Protein AF-A0A352A447-F1 (afdb_mon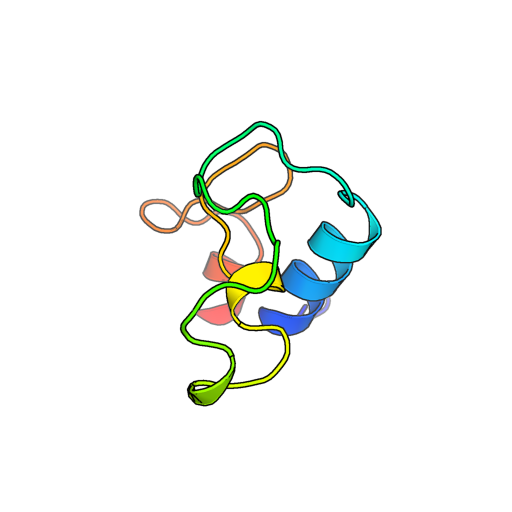omer_lite)

Structure (mmCIF, N/CA/C/O backbone):
data_AF-A0A352A447-F1
#
_entry.id   AF-A0A352A447-F1
#
loop_
_atom_site.group_PDB
_atom_site.id
_atom_site.type_symbol
_atom_site.label_atom_id
_atom_site.label_alt_id
_atom_site.label_comp_id
_atom_site.label_asym_id
_atom_site.label_entity_id
_atom_site.label_seq_id
_atom_site.pdbx_PDB_ins_code
_atom_site.Cartn_x
_atom_site.Cartn_y
_atom_site.Cartn_z
_atom_site.occupancy
_atom_site.B_iso_or_equiv
_atom_site.auth_seq_id
_atom_site.auth_comp_id
_atom_site.auth_asym_id
_atom_site.auth_atom_id
_atom_site.pdbx_PDB_model_num
ATOM 1 N N . MET A 1 1 ? -19.469 5.397 9.820 1.00 51.97 1 MET A N 1
ATOM 2 C CA . MET A 1 1 ? -18.493 5.628 8.735 1.00 51.97 1 MET A CA 1
ATOM 3 C C . MET A 1 1 ? -18.993 4.887 7.518 1.00 51.97 1 MET A C 1
ATOM 5 O O . MET A 1 1 ? -19.522 3.796 7.682 1.00 51.97 1 MET A O 1
ATOM 9 N N . GLU A 1 2 ? -18.911 5.492 6.339 1.00 55.56 2 GLU A N 1
ATOM 10 C CA . GLU A 1 2 ? -19.211 4.783 5.094 1.00 55.56 2 GLU A CA 1
ATOM 11 C C . GLU A 1 2 ? -18.196 3.640 4.952 1.00 55.56 2 GLU A C 1
ATOM 13 O O . GLU A 1 2 ? -16.995 3.858 5.139 1.00 55.56 2 GLU A O 1
ATOM 18 N N . LYS A 1 3 ? -18.673 2.411 4.737 1.00 58.59 3 LYS A N 1
ATOM 19 C CA . LYS A 1 3 ? -17.807 1.240 4.597 1.00 58.59 3 LYS A CA 1
ATOM 20 C C . LYS A 1 3 ? -17.076 1.360 3.261 1.00 58.59 3 LYS A C 1
ATOM 22 O O . LYS A 1 3 ? -17.643 1.063 2.217 1.00 58.59 3 LYS A O 1
ATOM 27 N N . ILE A 1 4 ? -15.844 1.859 3.294 1.00 65.56 4 ILE A N 1
ATOM 28 C CA . ILE A 1 4 ? -14.956 1.820 2.132 1.00 65.56 4 ILE A CA 1
ATOM 29 C C . ILE A 1 4 ? -14.419 0.398 2.055 1.00 65.56 4 ILE A C 1
ATOM 31 O O . ILE A 1 4 ? -13.674 -0.030 2.937 1.00 65.56 4 ILE A O 1
ATOM 35 N N . GLU A 1 5 ? -14.805 -0.330 1.014 1.00 83.50 5 GLU A N 1
ATOM 36 C CA . GLU A 1 5 ? -14.227 -1.636 0.721 1.00 83.50 5 GLU A CA 1
ATOM 37 C C . GLU A 1 5 ? -12.721 -1.468 0.458 1.00 83.50 5 GLU A C 1
ATOM 39 O O . GLU A 1 5 ? -12.302 -0.528 -0.226 1.00 83.50 5 GLU A O 1
ATOM 44 N N . LEU A 1 6 ? -11.886 -2.374 0.984 1.00 89.44 6 LEU A N 1
ATOM 45 C CA . LEU A 1 6 ? -10.419 -2.298 0.876 1.00 89.44 6 LEU A CA 1
ATOM 46 C C . LEU A 1 6 ? -9.950 -2.025 -0.562 1.00 89.44 6 LEU A C 1
ATOM 48 O O . LEU A 1 6 ? -9.044 -1.226 -0.804 1.00 89.44 6 LEU A O 1
ATOM 52 N N . ILE A 1 7 ? -10.613 -2.661 -1.530 1.00 89.56 7 ILE A N 1
ATOM 53 C CA . ILE A 1 7 ? -10.300 -2.511 -2.948 1.00 89.56 7 ILE A CA 1
ATOM 54 C C . ILE A 1 7 ? -10.538 -1.087 -3.468 1.00 89.56 7 ILE A C 1
ATOM 56 O O . ILE A 1 7 ? -9.796 -0.623 -4.333 1.00 89.56 7 ILE A O 1
ATOM 60 N N . ASP A 1 8 ? -11.530 -0.370 -2.944 1.00 90.56 8 ASP A N 1
ATOM 61 C CA . ASP A 1 8 ? -11.839 0.997 -3.362 1.00 90.56 8 ASP A CA 1
ATOM 62 C C . ASP A 1 8 ? -10.827 1.988 -2.791 1.00 90.56 8 ASP A C 1
ATOM 64 O O . ASP A 1 8 ? -10.393 2.896 -3.502 1.00 90.56 8 ASP A O 1
ATOM 68 N N . GLY A 1 9 ? -10.357 1.758 -1.561 1.00 90.88 9 GLY A N 1
ATOM 69 C CA . GLY A 1 9 ? -9.237 2.507 -0.986 1.00 90.88 9 GLY A CA 1
ATOM 70 C C . GLY A 1 9 ? -7.961 2.365 -1.822 1.00 90.88 9 GLY A C 1
ATOM 71 O O . GLY A 1 9 ? -7.326 3.360 -2.172 1.00 90.88 9 GLY A O 1
ATOM 72 N N . ILE A 1 10 ? -7.639 1.138 -2.241 1.00 92.12 10 ILE A N 1
ATOM 73 C CA . ILE A 1 10 ? -6.495 0.869 -3.122 1.00 92.12 10 ILE A CA 1
ATOM 74 C C . ILE A 1 10 ? -6.680 1.544 -4.492 1.00 92.12 10 ILE A C 1
ATOM 76 O O . ILE A 1 10 ? -5.751 2.176 -5.002 1.00 92.12 10 ILE A O 1
ATOM 80 N N . LYS A 1 11 ? -7.867 1.445 -5.107 1.00 91.06 11 LYS A N 1
ATOM 81 C CA . LYS A 1 11 ? -8.157 2.109 -6.391 1.00 91.06 11 LYS A CA 1
ATOM 82 C C . LYS A 1 11 ? -8.005 3.622 -6.290 1.00 91.06 11 LYS A C 1
ATOM 84 O O . LYS A 1 11 ? -7.398 4.210 -7.181 1.00 91.06 11 LYS A O 1
ATOM 89 N N . LYS A 1 12 ? -8.512 4.230 -5.214 1.00 91.81 12 LYS A N 1
AT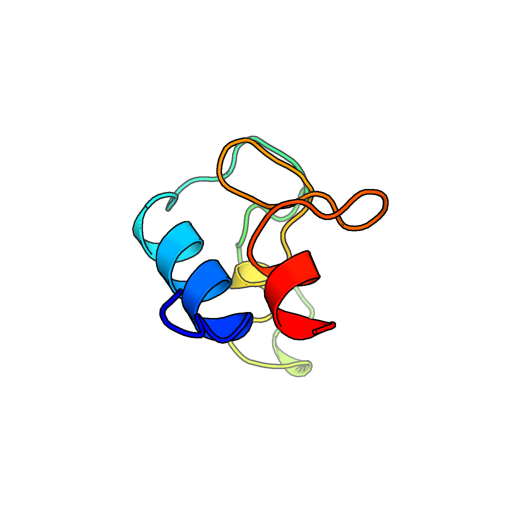OM 90 C CA . LYS A 1 12 ? -8.379 5.665 -4.950 1.00 91.81 12 LYS A CA 1
ATOM 91 C C . LYS A 1 12 ? -6.909 6.067 -4.825 1.00 91.81 12 LYS A C 1
ATOM 93 O O . LYS A 1 12 ? -6.471 6.958 -5.543 1.00 91.81 12 LYS A O 1
ATOM 98 N N . PHE A 1 13 ? -6.124 5.348 -4.021 1.00 91.94 13 PHE A N 1
ATOM 99 C CA . PHE A 1 13 ? -4.682 5.591 -3.907 1.00 91.94 13 PHE A CA 1
ATOM 100 C C . PHE A 1 13 ? -3.983 5.554 -5.277 1.00 91.94 13 PHE A C 1
ATOM 102 O O . PHE A 1 13 ? -3.178 6.423 -5.599 1.00 91.94 13 PHE A O 1
ATOM 109 N N . ARG A 1 14 ? -4.335 4.589 -6.138 1.00 90.12 14 ARG A N 1
ATOM 110 C CA . ARG A 1 14 ? -3.766 4.479 -7.493 1.00 90.12 14 ARG A CA 1
ATOM 111 C C . ARG A 1 14 ? -4.248 5.538 -8.483 1.00 90.12 14 ARG A C 1
ATOM 113 O O . ARG A 1 14 ? -3.595 5.714 -9.507 1.00 90.12 14 ARG A O 1
ATOM 120 N N . GLN A 1 15 ? -5.363 6.213 -8.217 1.00 90.44 15 GLN A N 1
ATOM 121 C CA . GLN A 1 15 ? -5.787 7.387 -8.987 1.00 90.44 15 GLN A CA 1
ATOM 122 C C . GLN A 1 15 ? -5.006 8.638 -8.570 1.00 90.44 15 GLN A C 1
ATOM 124 O O . GLN A 1 15 ? -4.736 9.490 -9.409 1.00 90.44 15 GLN A O 1
ATOM 129 N N . GLU A 1 16 ? -4.629 8.736 -7.295 1.00 91.12 16 GLU A N 1
ATOM 130 C CA . GLU A 1 16 ? -3.904 9.884 -6.738 1.00 91.12 16 GLU A CA 1
ATOM 131 C C . GLU A 1 16 ? -2.383 9.785 -6.953 1.00 91.12 16 GLU A C 1
ATOM 133 O O . GLU A 1 16 ? -1.712 10.804 -7.113 1.00 91.12 16 GLU A O 1
ATOM 138 N N . VAL A 1 17 ? -1.830 8.566 -6.993 1.00 86.88 17 VAL A N 1
ATOM 139 C CA . VAL A 1 17 ? -0.387 8.310 -7.114 1.00 86.88 17 VAL A CA 1
ATOM 140 C C . VAL A 1 17 ? -0.077 7.481 -8.362 1.00 86.88 17 VAL A C 1
ATOM 142 O O . VAL A 1 17 ? -0.086 6.248 -8.347 1.00 86.88 17 VAL A O 1
ATOM 145 N N . GLU A 1 18 ? 0.252 8.175 -9.452 1.00 79.00 18 GLU A N 1
ATOM 146 C CA . GLU A 1 18 ? 0.581 7.552 -10.740 1.00 79.00 18 GLU A CA 1
ATOM 147 C C . GLU A 1 18 ? 2.037 7.052 -10.808 1.00 79.00 18 GLU A C 1
ATOM 149 O O . GLU A 1 18 ? 2.311 5.953 -11.296 1.00 79.00 18 GLU A O 1
ATOM 154 N N . THR A 1 19 ? 2.987 7.825 -10.268 1.00 83.06 19 THR A N 1
ATOM 155 C CA . THR A 1 19 ? 4.423 7.500 -10.303 1.00 83.06 19 THR A CA 1
ATOM 156 C C . THR A 1 19 ? 4.913 7.042 -8.934 1.00 83.06 19 THR A C 1
ATOM 158 O O . THR A 1 19 ? 4.813 7.776 -7.954 1.00 83.06 19 THR A O 1
ATOM 161 N N . SER A 1 20 ? 5.502 5.845 -8.868 1.00 84.69 20 SER A N 1
ATOM 162 C CA . SER A 1 20 ? 6.141 5.352 -7.646 1.00 84.69 20 SER A CA 1
ATOM 163 C C . SER A 1 20 ? 7.652 5.560 -7.694 1.00 84.69 20 SER A C 1
ATOM 165 O O . SER A 1 20 ? 8.328 5.079 -8.601 1.00 84.69 20 SER A O 1
ATOM 167 N N . PHE A 1 21 ? 8.188 6.230 -6.674 1.00 88.31 21 PHE A N 1
ATOM 168 C CA . PHE A 1 21 ? 9.624 6.237 -6.364 1.00 88.31 21 PHE A CA 1
ATOM 169 C C . PHE A 1 21 ? 9.972 5.265 -5.227 1.00 88.31 21 PHE A C 1
ATOM 171 O O . PHE A 1 21 ? 11.135 4.903 -5.053 1.00 88.31 21 PHE A O 1
ATOM 178 N N . HIS A 1 22 ? 8.963 4.767 -4.513 1.00 88.81 22 HIS A N 1
ATOM 179 C CA . HIS A 1 22 ? 9.099 3.882 -3.358 1.00 88.81 22 HIS A CA 1
ATOM 180 C C . HIS A 1 22 ? 9.177 2.419 -3.796 1.00 88.81 22 HIS A C 1
ATOM 182 O O . HIS A 1 22 ? 9.115 2.105 -4.987 1.00 88.81 22 HIS A O 1
ATOM 188 N N . MET A 1 23 ? 9.352 1.507 -2.845 1.00 91.56 23 MET A N 1
ATOM 189 C CA . MET A 1 23 ? 9.119 0.090 -3.112 1.00 91.56 23 MET A CA 1
ATOM 190 C C . MET A 1 23 ? 7.679 -0.139 -3.604 1.00 91.56 23 MET A C 1
ATOM 192 O O . MET A 1 23 ? 6.807 0.699 -3.359 1.00 91.56 23 MET A O 1
ATOM 196 N N . PRO A 1 24 ? 7.421 -1.243 -4.317 1.00 90.50 24 PRO A N 1
ATOM 197 C CA . PRO A 1 24 ? 8.372 -2.235 -4.844 1.00 90.50 24 PRO A CA 1
ATOM 198 C C . PRO A 1 24 ? 9.173 -1.748 -6.072 1.00 90.50 24 PRO A C 1
ATOM 200 O O . PRO A 1 24 ? 8.790 -0.819 -6.781 1.00 90.50 24 PRO A O 1
ATOM 203 N N . GLY A 1 25 ? 10.323 -2.379 -6.338 1.00 89.50 25 GLY A N 1
ATOM 204 C CA . GLY A 1 25 ? 11.303 -1.950 -7.352 1.00 89.50 25 GLY A CA 1
ATOM 205 C C . GLY A 1 25 ? 10.826 -1.971 -8.812 1.00 89.50 25 GLY A C 1
ATOM 206 O O . GLY A 1 25 ? 11.413 -1.277 -9.638 1.00 89.50 25 GLY A O 1
ATOM 207 N N . HIS A 1 26 ? 9.752 -2.702 -9.130 1.00 86.25 26 HIS A N 1
ATOM 208 C CA . HIS A 1 26 ? 9.144 -2.719 -10.471 1.00 86.25 26 HIS A CA 1
ATOM 209 C C . HIS A 1 26 ? 8.357 -1.440 -10.798 1.00 86.25 26 HIS A C 1
ATOM 211 O O . HIS A 1 26 ? 8.051 -1.192 -11.962 1.00 86.25 26 HIS A O 1
ATOM 217 N N . LYS A 1 27 ? 8.085 -0.588 -9.798 1.00 88.00 27 LYS A N 1
ATOM 218 C CA . LYS A 1 27 ? 7.455 0.735 -9.952 1.00 88.00 27 LYS A CA 1
ATOM 219 C C . LYS A 1 27 ? 6.148 0.696 -10.753 1.00 88.00 27 LYS A C 1
ATOM 221 O O . LYS A 1 27 ? 5.913 1.559 -11.596 1.00 88.00 27 LYS A O 1
ATOM 226 N N . ASN A 1 28 ? 5.299 -0.295 -10.482 1.00 84.50 28 ASN A N 1
ATOM 227 C CA . ASN A 1 28 ? 4.004 -0.515 -11.139 1.00 84.50 28 ASN A CA 1
ATOM 228 C C . ASN A 1 28 ? 4.097 -0.896 -12.622 1.00 84.50 28 ASN A C 1
ATOM 230 O O . ASN A 1 28 ? 3.070 -0.949 -13.301 1.00 84.50 28 ASN A O 1
ATOM 234 N N . LYS A 1 29 ? 5.304 -1.119 -13.150 1.00 82.56 29 LYS A N 1
ATOM 235 C CA . LYS A 1 29 ? 5.474 -1.506 -14.544 1.00 82.56 29 LYS A CA 1
ATOM 236 C C . LYS A 1 29 ? 5.142 -2.991 -14.688 1.00 82.56 29 LYS A C 1
ATOM 238 O O . LYS A 1 29 ? 5.578 -3.775 -13.840 1.00 82.56 29 LYS A O 1
ATOM 243 N N . PRO A 1 30 ? 4.408 -3.379 -15.745 1.00 76.00 30 PRO A N 1
ATOM 244 C CA . PRO A 1 30 ? 4.282 -4.785 -16.099 1.00 76.00 30 PRO A CA 1
ATOM 245 C C . PRO A 1 30 ? 5.680 -5.390 -16.241 1.00 76.00 30 PRO A C 1
ATOM 247 O O . PRO A 1 30 ? 6.614 -4.732 -16.715 1.00 76.00 30 PRO A O 1
ATOM 250 N N . ASN A 1 31 ? 5.845 -6.608 -15.742 1.00 72.19 31 ASN A N 1
ATOM 251 C CA . ASN A 1 31 ? 7.108 -7.325 -15.803 1.00 72.19 31 ASN A CA 1
ATOM 252 C C . ASN A 1 31 ? 6.878 -8.725 -16.391 1.00 72.19 31 ASN A C 1
ATOM 254 O O . ASN A 1 31 ? 5.796 -9.038 -16.876 1.00 72.19 31 ASN A O 1
ATOM 258 N N . ILE A 1 32 ? 7.911 -9.565 -16.342 1.00 66.44 32 ILE A N 1
ATOM 259 C CA . ILE A 1 32 ? 7.917 -10.924 -16.886 1.00 66.44 32 ILE A CA 1
ATOM 260 C C . ILE A 1 32 ? 6.760 -11.837 -16.428 1.00 66.44 32 ILE A C 1
ATOM 262 O O . ILE A 1 32 ? 6.549 -12.861 -17.064 1.00 66.44 32 ILE A O 1
ATOM 266 N N . LEU A 1 33 ? 6.008 -11.493 -15.373 1.00 67.56 33 LEU A N 1
ATOM 267 C CA . LEU A 1 33 ? 4.825 -12.244 -14.935 1.00 67.56 33 LEU A CA 1
ATOM 268 C C . LEU A 1 33 ? 3.490 -11.654 -15.423 1.00 67.56 33 LEU A C 1
ATOM 270 O O . LEU A 1 33 ? 2.473 -11.826 -14.752 1.00 67.56 33 LEU A O 1
ATOM 274 N N . ASP A 1 34 ? 3.446 -11.010 -16.593 1.00 66.12 34 ASP A N 1
ATOM 275 C CA . ASP A 1 34 ? 2.171 -10.660 -17.252 1.00 66.12 34 ASP A CA 1
ATOM 276 C C . ASP A 1 34 ? 1.237 -11.886 -17.413 1.00 66.12 34 ASP A C 1
ATOM 278 O O . ASP A 1 34 ? 0.015 -11.740 -17.436 1.00 66.12 34 ASP A O 1
ATOM 282 N N . GLU A 1 35 ? 1.790 -13.106 -17.409 1.00 63.84 35 GLU A N 1
ATOM 283 C CA . GLU A 1 35 ? 1.040 -14.371 -17.362 1.00 63.84 35 GLU A CA 1
ATOM 284 C C . GLU A 1 35 ? 0.207 -14.569 -16.078 1.00 63.84 35 GLU A C 1
ATOM 286 O O . GLU A 1 35 ? -0.778 -15.306 -16.098 1.00 63.84 35 GLU A O 1
ATOM 291 N N . ILE A 1 36 ? 0.564 -13.919 -14.963 1.00 68.00 36 ILE A N 1
ATOM 292 C CA . ILE A 1 36 ? -0.120 -14.070 -13.663 1.00 68.00 36 ILE A CA 1
ATOM 293 C C . ILE A 1 36 ? -1.358 -13.163 -13.568 1.00 68.00 36 ILE A C 1
ATOM 295 O O . ILE A 1 36 ? -2.254 -13.414 -12.761 1.00 68.00 36 ILE A O 1
ATOM 299 N N . GLY A 1 37 ? -1.467 -12.149 -14.429 1.00 69.62 37 GLY A N 1
ATOM 300 C CA . GLY A 1 37 ? -2.693 -11.377 -14.588 1.00 69.62 37 GLY A CA 1
ATOM 301 C C . GLY A 1 37 ? -2.479 -9.886 -14.811 1.00 69.62 37 GLY A C 1
ATOM 302 O O . GLY A 1 37 ? -1.533 -9.264 -14.323 1.00 69.62 37 GLY A O 1
ATOM 303 N N . ASN A 1 38 ? -3.440 -9.289 -15.515 1.00 74.19 38 ASN A N 1
ATOM 304 C CA . ASN A 1 38 ? -3.434 -7.866 -15.824 1.00 74.19 38 ASN A CA 1
ATOM 305 C C . ASN A 1 38 ? -3.436 -7.020 -14.542 1.00 74.19 38 ASN A C 1
ATOM 307 O O . ASN A 1 38 ? -4.289 -7.190 -13.673 1.00 74.19 38 ASN A O 1
ATOM 311 N N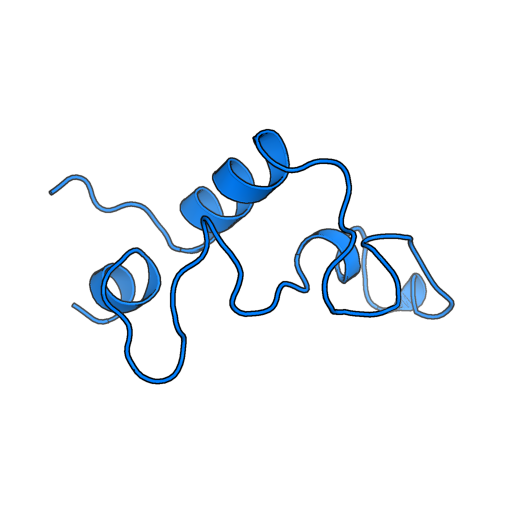 . ASN A 1 39 ? -2.539 -6.033 -14.482 1.00 78.38 39 ASN A N 1
ATOM 312 C CA . ASN A 1 39 ? -2.458 -5.018 -13.425 1.00 78.38 39 ASN A CA 1
ATOM 313 C C . ASN A 1 39 ? -2.014 -5.505 -12.034 1.00 78.38 39 ASN A C 1
ATOM 315 O O . ASN A 1 39 ? -2.087 -4.712 -11.096 1.00 78.38 39 ASN A O 1
ATOM 319 N N . LEU A 1 40 ? -1.501 -6.731 -11.872 1.00 86.38 40 LEU A N 1
ATOM 320 C CA . LEU A 1 40 ? -1.010 -7.207 -10.568 1.00 86.38 40 LEU A CA 1
ATOM 321 C C . LEU A 1 40 ? 0.017 -6.236 -9.955 1.00 86.38 40 LEU A C 1
ATOM 323 O O . LEU A 1 40 ? -0.156 -5.755 -8.837 1.00 86.38 40 LEU A O 1
ATOM 327 N N . TYR A 1 41 ? 1.020 -5.837 -10.739 1.00 87.12 41 TYR A N 1
ATOM 328 C CA . TYR A 1 41 ? 2.045 -4.866 -10.332 1.00 87.12 41 TYR A CA 1
ATOM 329 C C . TYR A 1 41 ? 1.497 -3.480 -10.011 1.00 87.12 41 TYR A C 1
ATOM 331 O O . TYR A 1 41 ? 2.068 -2.747 -9.207 1.00 87.12 41 TYR A O 1
ATOM 339 N N . LYS A 1 42 ? 0.367 -3.113 -10.619 1.00 87.62 42 LYS A N 1
ATOM 340 C CA . LYS A 1 42 ? -0.319 -1.856 -10.331 1.00 87.62 42 LYS A CA 1
ATOM 341 C C . LYS A 1 42 ? -1.046 -1.898 -8.990 1.00 87.62 42 LYS A C 1
ATOM 343 O O . LYS A 1 42 ? -1.386 -0.842 -8.483 1.00 87.62 42 LYS A O 1
ATOM 348 N N . TYR A 1 43 ? -1.275 -3.057 -8.386 1.00 89.75 43 TYR A N 1
ATOM 349 C CA . TYR A 1 43 ? -1.905 -3.158 -7.066 1.00 89.75 43 TYR A CA 1
ATOM 350 C C . TYR A 1 43 ? -0.957 -3.652 -5.973 1.00 89.75 43 TYR A C 1
ATOM 352 O O . TYR A 1 43 ? -1.260 -3.465 -4.802 1.00 89.75 43 TYR A O 1
ATOM 360 N N . ASP A 1 44 ? 0.219 -4.154 -6.347 1.00 90.31 44 ASP A N 1
ATOM 361 C CA . ASP A 1 44 ? 1.330 -4.423 -5.435 1.00 90.31 44 ASP A CA 1
ATOM 362 C C . ASP A 1 44 ? 1.882 -3.105 -4.853 1.00 90.31 44 ASP A C 1
ATOM 364 O O . ASP A 1 44 ? 2.602 -2.354 -5.521 1.00 90.31 44 ASP A O 1
ATOM 368 N N . ILE A 1 45 ? 1.445 -2.779 -3.634 1.00 91.12 45 ILE A N 1
ATOM 369 C CA . ILE A 1 45 ? 1.820 -1.585 -2.867 1.00 91.12 45 ILE A CA 1
ATOM 370 C C . ILE A 1 45 ? 2.395 -1.990 -1.518 1.00 91.12 45 ILE A C 1
ATOM 372 O O . ILE A 1 45 ? 1.964 -2.966 -0.913 1.00 91.12 45 ILE A O 1
ATOM 376 N N . THR A 1 46 ? 3.328 -1.185 -1.025 1.00 93.12 46 THR A N 1
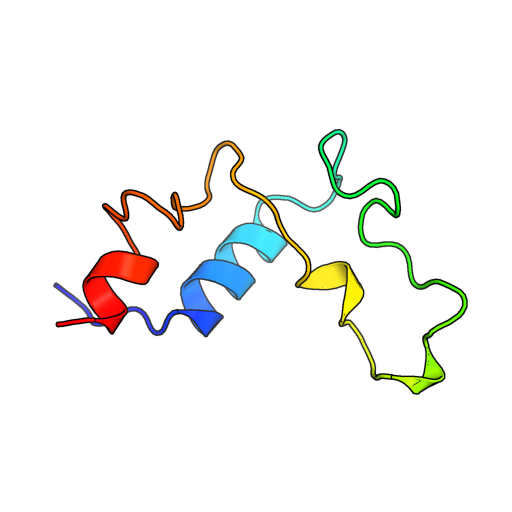ATOM 377 C CA . THR A 1 46 ? 3.848 -1.272 0.344 1.00 93.12 46 THR A CA 1
ATOM 378 C C . THR A 1 46 ? 3.320 -0.117 1.188 1.00 93.12 46 THR A C 1
ATOM 380 O O . THR A 1 46 ? 2.734 0.829 0.655 1.00 93.12 46 THR A O 1
ATOM 383 N N . GLU A 1 47 ? 3.586 -0.144 2.493 1.00 93.50 47 GLU A N 1
ATOM 384 C CA . GLU A 1 47 ? 3.274 0.963 3.392 1.00 93.50 47 GLU A CA 1
ATOM 385 C C . GLU A 1 47 ? 4.022 2.236 2.971 1.00 93.50 47 GLU A C 1
ATOM 387 O O . GLU A 1 47 ? 5.245 2.344 3.083 1.00 93.50 47 GLU A O 1
ATOM 392 N N . THR A 1 48 ? 3.278 3.213 2.461 1.00 90.94 48 THR A N 1
ATOM 393 C CA . THR A 1 48 ? 3.780 4.520 2.032 1.00 90.94 48 THR A CA 1
ATOM 394 C C . THR A 1 48 ? 2.809 5.620 2.460 1.00 90.94 48 THR A C 1
ATOM 396 O O . THR A 1 48 ? 1.737 5.361 3.009 1.00 90.94 48 THR A O 1
ATOM 399 N N . LEU A 1 49 ? 3.180 6.881 2.234 1.00 89.19 49 LEU A N 1
ATOM 400 C CA . LEU A 1 49 ? 2.273 7.997 2.483 1.00 89.19 49 LEU A CA 1
ATOM 401 C C . LEU A 1 49 ? 1.000 7.840 1.632 1.00 89.19 49 LEU A C 1
ATOM 403 O O . LEU A 1 49 ? 1.082 7.720 0.413 1.00 89.19 49 LEU A O 1
ATOM 407 N N . GLY A 1 50 ? -0.166 7.871 2.279 1.00 88.50 50 GLY A N 1
ATOM 408 C CA . GLY A 1 50 ? -1.461 7.689 1.615 1.00 88.50 50 GLY A CA 1
ATOM 409 C C . GLY A 1 50 ? -1.970 6.244 1.588 1.00 88.50 50 GLY A C 1
ATOM 410 O O . GLY A 1 50 ? -3.084 6.019 1.122 1.00 88.50 50 GLY A O 1
ATOM 411 N N . THR A 1 51 ? -1.214 5.279 2.121 1.00 91.94 51 THR A N 1
ATOM 412 C CA . THR A 1 51 ? -1.689 3.906 2.358 1.00 91.94 51 THR A CA 1
ATOM 413 C C . THR A 1 51 ? -1.868 3.633 3.856 1.00 91.94 51 THR A C 1
ATOM 415 O O . THR A 1 51 ? -1.502 4.449 4.701 1.00 91.94 51 THR A O 1
ATOM 418 N N . ASP A 1 52 ? -2.442 2.478 4.194 1.00 94.19 52 ASP A N 1
ATOM 419 C CA . ASP A 1 52 ? -2.561 2.004 5.580 1.00 94.19 52 ASP A CA 1
ATOM 420 C C . ASP A 1 52 ? -1.369 1.104 5.946 1.00 94.19 52 ASP A C 1
ATOM 422 O O . ASP A 1 52 ? -0.647 0.641 5.059 1.00 94.19 52 ASP A O 1
ATOM 426 N N . ASN A 1 53 ? -1.163 0.865 7.241 1.00 94.75 53 ASN A N 1
ATOM 427 C CA . ASN A 1 53 ? -0.132 -0.035 7.752 1.00 94.75 53 ASN A CA 1
ATOM 428 C C . ASN A 1 53 ? -0.722 -1.426 8.002 1.00 94.75 53 ASN A C 1
ATOM 430 O O . ASN A 1 53 ? -1.676 -1.553 8.764 1.00 94.75 53 ASN A O 1
ATOM 434 N N . LEU A 1 54 ? -0.151 -2.475 7.406 1.00 93.81 54 LEU A N 1
ATOM 435 C CA . LEU A 1 54 ? -0.704 -3.822 7.551 1.00 93.81 54 LEU A CA 1
ATOM 436 C C . L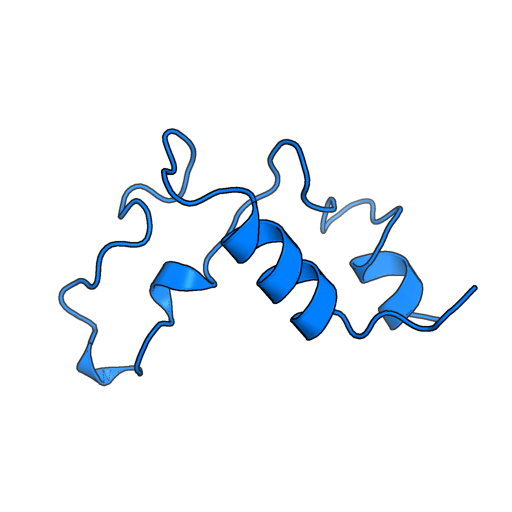EU A 1 54 ? -0.562 -4.383 8.976 1.00 93.81 54 LEU A C 1
ATOM 438 O O . LEU A 1 54 ? -1.460 -5.067 9.461 1.00 93.81 54 LEU A O 1
ATOM 442 N N . HIS A 1 55 ? 0.554 -4.104 9.652 1.00 94.12 55 HIS A N 1
ATOM 443 C CA . HIS A 1 55 ? 0.841 -4.620 10.994 1.00 94.12 55 HIS A CA 1
ATOM 444 C C . HIS A 1 55 ? 0.071 -3.886 12.098 1.00 94.12 55 HIS A C 1
ATOM 446 O O . HIS A 1 55 ? -0.292 -4.491 13.105 1.00 94.12 55 HIS A O 1
ATOM 452 N N . PHE A 1 56 ? -0.174 -2.589 11.909 1.00 95.75 56 PHE A N 1
ATOM 453 C CA . PHE A 1 56 ? -0.879 -1.725 12.855 1.00 95.75 56 PHE A CA 1
ATOM 454 C C . PHE A 1 56 ? -1.921 -0.877 12.116 1.00 95.75 56 PHE A C 1
ATOM 456 O O . PHE A 1 56 ? -1.726 0.331 11.945 1.00 95.75 56 PHE A O 1
ATOM 463 N N . PRO A 1 57 ? -3.017 -1.496 11.648 1.00 94.25 57 PRO A N 1
ATOM 464 C CA . PRO A 1 57 ? -3.955 -0.830 10.764 1.00 94.25 57 PRO A CA 1
ATOM 465 C C . PRO A 1 57 ? -4.768 0.221 11.514 1.00 94.25 57 PRO A C 1
ATOM 467 O O . PRO A 1 57 ? -5.262 -0.003 12.622 1.00 94.25 57 PRO A O 1
ATOM 470 N N . THR A 1 58 ? -4.934 1.380 10.884 1.00 93.06 58 THR A N 1
ATOM 471 C CA . THR A 1 58 ? -5.714 2.498 11.444 1.00 93.06 58 THR A CA 1
ATOM 472 C C . THR A 1 58 ? -6.763 3.038 10.480 1.00 93.06 58 THR A C 1
ATOM 474 O O . THR A 1 58 ? -7.617 3.819 10.898 1.00 93.06 58 THR A O 1
ATOM 477 N N . GLY A 1 59 ? -6.730 2.610 9.216 1.00 91.31 59 GLY A N 1
ATOM 478 C CA . GLY A 1 59 ? -7.604 3.083 8.152 1.00 91.31 59 GLY A CA 1
ATOM 479 C C . GLY A 1 59 ? -8.358 1.948 7.461 1.00 91.31 59 GLY A C 1
ATOM 480 O O . GLY A 1 59 ? -9.058 1.165 8.101 1.00 91.31 59 GLY A O 1
ATOM 481 N N . MET A 1 60 ? -8.255 1.891 6.128 1.00 90.62 60 MET A N 1
ATOM 482 C CA . MET A 1 60 ? -9.042 0.978 5.285 1.00 90.62 60 MET A CA 1
ATOM 483 C C . MET A 1 60 ? -8.869 -0.505 5.640 1.00 90.62 60 MET A C 1
ATOM 485 O O . MET A 1 60 ? -9.830 -1.264 5.526 1.00 90.62 60 MET A O 1
ATOM 489 N N . ILE A 1 61 ? -7.683 -0.920 6.101 1.00 92.94 61 ILE A N 1
ATOM 490 C CA . ILE A 1 61 ? -7.447 -2.308 6.514 1.00 92.94 61 ILE A CA 1
ATOM 491 C C . ILE A 1 61 ? -8.224 -2.581 7.801 1.00 92.94 61 ILE A C 1
ATOM 493 O O . ILE A 1 61 ? -8.942 -3.574 7.881 1.00 92.94 61 ILE A O 1
ATOM 497 N N . LYS A 1 62 ? -8.153 -1.667 8.776 1.00 92.62 62 LYS A N 1
ATOM 498 C CA . LYS A 1 62 ? -8.870 -1.801 10.050 1.00 92.62 62 LYS A CA 1
ATOM 499 C C . LYS A 1 62 ? -10.380 -1.863 9.831 1.00 92.62 62 LYS A C 1
ATOM 501 O O . LYS A 1 62 ? -11.024 -2.767 10.345 1.00 92.62 62 LYS A O 1
ATOM 506 N N . ASN A 1 63 ? -10.914 -0.965 9.005 1.00 90.19 63 ASN A N 1
ATOM 507 C CA . ASN A 1 63 ? -12.344 -0.911 8.689 1.00 90.19 63 ASN A CA 1
ATOM 508 C C . ASN A 1 63 ? -12.868 -2.190 8.008 1.00 90.19 63 ASN A C 1
ATOM 510 O O . ASN A 1 63 ? -14.071 -2.416 7.999 1.00 90.19 63 ASN A O 1
ATOM 514 N N . THR A 1 64 ? -11.990 -2.994 7.397 1.00 87.56 64 THR A N 1
ATOM 515 C CA . THR A 1 64 ? -12.361 -4.266 6.753 1.00 87.56 64 THR A CA 1
ATOM 516 C C . THR A 1 64 ? -12.439 -5.425 7.754 1.00 87.56 64 THR A C 1
ATOM 518 O O . THR A 1 64 ? -13.086 -6.431 7.473 1.00 87.56 64 THR A O 1
ATOM 521 N N . LEU A 1 65 ? -11.766 -5.311 8.903 1.00 84.75 65 LEU A N 1
ATOM 522 C CA . LEU A 1 65 ? -11.725 -6.346 9.943 1.00 84.75 65 LEU A CA 1
ATOM 523 C C . LEU A 1 65 ? -12.889 -6.24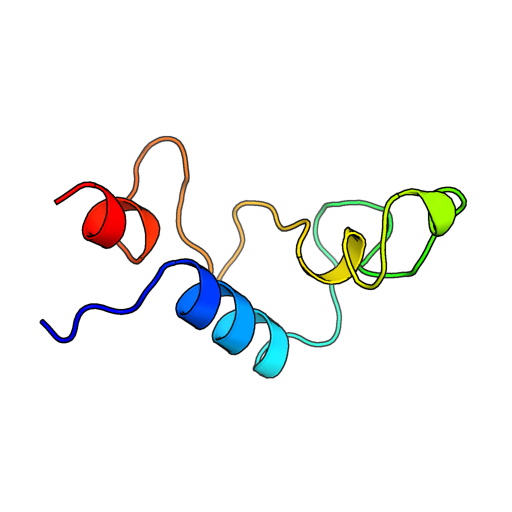8 10.945 1.00 84.75 65 LEU A C 1
ATOM 525 O O . LEU A 1 65 ? -13.082 -7.181 11.724 1.00 84.75 65 LEU A O 1
ATOM 529 N N . GLU A 1 66 ? -13.614 -5.128 10.942 1.00 77.69 66 GLU A N 1
ATOM 530 C CA . GLU A 1 66 ? -14.794 -4.845 11.776 1.00 77.69 66 GLU A CA 1
ATOM 531 C C . GLU A 1 66 ? -16.100 -5.250 11.069 1.00 77.69 66 GLU A C 1
ATOM 533 O O . GLU A 1 66 ? -16.988 -5.793 11.766 1.00 77.69 66 GLU A O 1
#

Foldseek 3Di:
DPQDALVNLLVVLCVVDVFDPDDDPCRQPDDPVCVVDPSPSVSPDDDDPSDAHPVDGDPNNVSNVD

Sequence (66 aa):
MEKIELIDGIKKFRQEVETSFHMPGHKNKPNILDEIGNNLYKYDITETLGTDNLHFPTGMIKNTLE

pLDDT: mean 84.66, std 10.45, range [51.97, 95.75]

Secondary structure (DSSP, 8-state):
-----HHHHHHHHHHH-----SSSTTTT---TTGGG-TTHHHH---S-TTS--SSS--SHHHHHH-

Radius of gyration: 12.85 Å; chains: 1; bounding box: 30×24×30 Å